Protein AF-A0A920PI98-F1 (afdb_monomer_lite)

Structure (mmCIF, N/CA/C/O backbone):
data_AF-A0A920PI98-F1
#
_entry.id   AF-A0A920PI98-F1
#
loop_
_atom_site.group_PDB
_atom_site.id
_atom_site.type_symbol
_atom_site.label_atom_id
_atom_site.label_alt_id
_atom_site.label_comp_id
_atom_site.label_asym_id
_atom_site.label_entity_id
_atom_site.label_seq_id
_atom_site.pdbx_PDB_ins_code
_atom_site.Cartn_x
_atom_site.Cartn_y
_atom_site.Cartn_z
_atom_site.occupancy
_atom_site.B_iso_or_equiv
_atom_site.auth_seq_id
_atom_site.auth_comp_id
_atom_site.auth_asym_id
_atom_site.auth_atom_id
_atom_site.pdbx_PDB_model_num
ATOM 1 N N . MET A 1 1 ? -25.473 2.597 9.092 1.00 58.09 1 MET A N 1
ATOM 2 C CA . MET A 1 1 ? -24.372 1.984 8.313 1.00 58.09 1 MET A CA 1
ATOM 3 C C . MET A 1 1 ? -23.467 1.254 9.297 1.00 58.09 1 MET A C 1
ATOM 5 O O . MET A 1 1 ? -23.152 1.840 10.323 1.00 58.09 1 MET A O 1
ATOM 9 N N . ASN A 1 2 ? -23.127 -0.017 9.073 1.00 85.75 2 ASN A N 1
ATOM 10 C CA . ASN A 1 2 ? -22.286 -0.774 10.009 1.00 85.75 2 ASN A CA 1
ATOM 11 C C . ASN A 1 2 ? -20.826 -0.288 9.900 1.00 85.75 2 ASN A C 1
ATOM 13 O O . ASN A 1 2 ? -20.220 -0.431 8.836 1.00 85.75 2 ASN A O 1
ATOM 17 N N . TYR A 1 3 ? -20.274 0.291 10.975 1.00 86.44 3 TYR A N 1
ATOM 18 C CA . TYR A 1 3 ? -18.896 0.806 11.016 1.00 86.44 3 TYR A CA 1
ATOM 19 C C . TYR A 1 3 ? -17.866 -0.255 10.609 1.00 86.44 3 TYR A C 1
ATOM 21 O O . TYR A 1 3 ? -16.898 0.067 9.926 1.00 86.44 3 TYR A O 1
ATOM 29 N N . ILE A 1 4 ? -18.105 -1.525 10.954 1.00 89.44 4 ILE A N 1
ATOM 30 C CA . ILE A 1 4 ? -17.226 -2.651 10.607 1.00 89.44 4 ILE A CA 1
ATOM 31 C C . ILE A 1 4 ? -17.221 -2.888 9.095 1.00 89.44 4 ILE A C 1
ATOM 33 O O . ILE A 1 4 ? -16.163 -3.059 8.492 1.00 89.44 4 ILE A O 1
ATOM 37 N N . SER A 1 5 ? -18.395 -2.874 8.461 1.00 90.75 5 SER A N 1
ATOM 38 C CA . SER A 1 5 ? -18.512 -3.035 7.008 1.00 90.75 5 SER A CA 1
ATOM 39 C C . SER A 1 5 ? -17.830 -1.888 6.265 1.00 90.75 5 SER A C 1
ATOM 41 O O . SER A 1 5 ? -17.150 -2.127 5.272 1.00 90.75 5 SER A O 1
ATOM 43 N N . TYR A 1 6 ? -17.965 -0.657 6.767 1.00 91.75 6 TYR A N 1
ATOM 44 C CA . TYR A 1 6 ? -17.286 0.507 6.198 1.00 91.75 6 TYR A CA 1
ATOM 45 C C . TYR A 1 6 ? -15.763 0.420 6.358 1.00 91.75 6 TYR A C 1
ATOM 47 O O . TYR A 1 6 ? -15.028 0.640 5.400 1.00 91.75 6 TYR A O 1
ATOM 55 N N . PHE A 1 7 ? -15.282 0.016 7.534 1.00 93.56 7 PHE A N 1
ATOM 56 C CA . PHE A 1 7 ? -13.858 -0.197 7.777 1.00 93.56 7 PHE A CA 1
ATOM 57 C C . PHE A 1 7 ? -13.266 -1.259 6.837 1.00 93.56 7 PHE A C 1
ATOM 59 O O . PHE A 1 7 ? -12.240 -1.031 6.204 1.00 93.56 7 PHE A O 1
ATOM 66 N N . ARG A 1 8 ? -13.962 -2.388 6.662 1.00 94.25 8 ARG A N 1
ATOM 67 C CA . ARG A 1 8 ? -13.563 -3.448 5.723 1.00 94.25 8 ARG A CA 1
ATOM 68 C C . ARG A 1 8 ? -13.582 -2.993 4.266 1.00 94.25 8 ARG A C 1
ATOM 70 O O . ARG A 1 8 ? -12.702 -3.374 3.501 1.00 94.25 8 ARG A O 1
ATOM 77 N N . PHE A 1 9 ? -14.540 -2.152 3.884 1.00 94.75 9 PHE A N 1
ATOM 78 C CA . PHE A 1 9 ? -14.556 -1.538 2.557 1.00 94.75 9 PHE A CA 1
ATOM 79 C C . PHE A 1 9 ? -13.311 -0.673 2.318 1.00 94.75 9 PHE A C 1
ATOM 81 O O . PHE A 1 9 ? -12.687 -0.786 1.266 1.00 94.75 9 PHE A O 1
ATOM 88 N N . LEU A 1 10 ? -12.895 0.117 3.312 1.00 94.56 10 LEU A N 1
ATOM 89 C CA . LEU A 1 10 ? -11.676 0.932 3.243 1.00 94.56 10 LEU A CA 1
ATOM 90 C C . LEU A 1 10 ? -10.371 0.114 3.247 1.00 94.56 10 LEU A C 1
ATOM 92 O O . LEU A 1 10 ? -9.305 0.685 3.046 1.00 94.56 10 LEU A O 1
ATOM 96 N N . ILE A 1 11 ? -10.441 -1.202 3.459 1.00 93.81 11 ILE A N 1
ATOM 97 C CA . ILE A 1 11 ? -9.321 -2.127 3.251 1.00 93.81 11 ILE A CA 1
ATOM 98 C C . ILE A 1 11 ? -9.356 -2.677 1.823 1.00 93.81 11 ILE A C 1
ATOM 100 O O . ILE A 1 11 ? -8.379 -2.582 1.088 1.00 93.81 11 ILE A O 1
ATOM 104 N N . VAL A 1 12 ? -10.496 -3.235 1.411 1.00 94.69 12 VAL A N 1
ATOM 105 C CA . VAL A 1 12 ? -10.605 -3.965 0.139 1.00 94.69 12 VAL A CA 1
ATOM 106 C C . VAL A 1 12 ? -10.559 -3.030 -1.070 1.00 94.69 12 VAL A C 1
ATOM 108 O O . VAL A 1 12 ? -9.881 -3.332 -2.050 1.00 94.69 12 VAL A O 1
ATOM 111 N N . ALA A 1 13 ? -11.259 -1.895 -1.023 1.00 94.19 13 ALA A N 1
ATOM 112 C CA . ALA A 1 13 ? -11.361 -1.004 -2.176 1.00 94.19 13 ALA A CA 1
ATOM 113 C C . ALA A 1 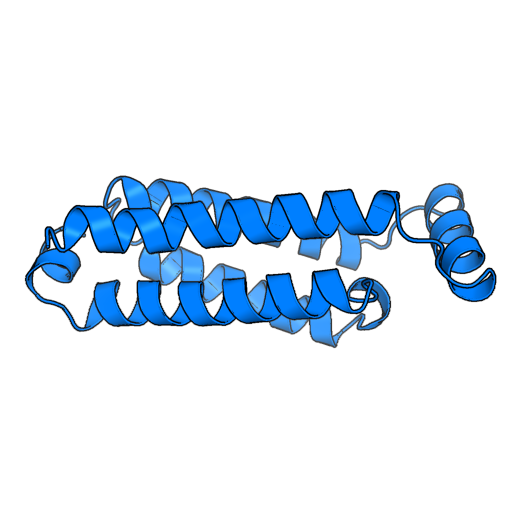13 ? -10.004 -0.404 -2.604 1.00 94.19 13 ALA A C 1
ATOM 115 O O . ALA A 1 13 ? -9.710 -0.463 -3.798 1.00 94.19 13 ALA A O 1
ATOM 116 N N . PRO A 1 14 ? -9.136 0.085 -1.694 1.00 92.88 14 PRO A N 1
ATOM 117 C CA . PRO A 1 14 ? -7.798 0.550 -2.069 1.00 92.88 14 PRO A CA 1
ATOM 118 C C . PRO A 1 14 ? -6.929 -0.535 -2.708 1.00 92.88 14 PRO A C 1
ATOM 120 O O . PRO A 1 14 ? -6.260 -0.262 -3.699 1.00 92.88 14 PRO A O 1
ATOM 123 N N . ILE A 1 15 ? -6.977 -1.771 -2.196 1.00 92.38 15 ILE A N 1
ATOM 124 C CA . ILE A 1 15 ? -6.229 -2.902 -2.769 1.00 92.38 15 ILE A CA 1
ATOM 125 C C . ILE A 1 15 ? -6.673 -3.150 -4.213 1.00 92.38 15 ILE A C 1
ATOM 127 O O . ILE A 1 15 ? -5.842 -3.229 -5.116 1.00 92.38 15 ILE A O 1
ATOM 131 N N . LEU A 1 16 ? -7.987 -3.220 -4.447 1.00 93.44 16 LEU A N 1
ATOM 132 C CA . LEU A 1 16 ? -8.533 -3.405 -5.791 1.00 93.44 16 LEU A CA 1
ATOM 133 C C . LEU A 1 16 ? -8.158 -2.249 -6.722 1.00 93.44 16 LEU A C 1
ATOM 135 O O . LEU A 1 16 ? -7.803 -2.496 -7.870 1.00 93.44 16 LEU A O 1
ATOM 139 N N . MET A 1 17 ? -8.190 -1.004 -6.238 1.00 93.12 17 MET A N 1
ATOM 140 C CA . MET A 1 17 ? -7.773 0.157 -7.028 1.00 93.12 17 MET A CA 1
ATOM 141 C C . MET A 1 17 ? -6.304 0.074 -7.444 1.00 93.12 17 MET A C 1
ATOM 143 O O . MET A 1 17 ? -6.005 0.334 -8.605 1.00 93.12 17 MET A O 1
ATOM 147 N N . VAL A 1 18 ? -5.399 -0.326 -6.544 1.00 91.12 18 VAL A N 1
ATOM 148 C CA . VAL A 1 18 ? -3.978 -0.490 -6.890 1.00 91.12 18 VAL A CA 1
ATOM 149 C C . VAL A 1 18 ? -3.787 -1.613 -7.911 1.00 91.12 18 VAL A C 1
ATOM 151 O O . VAL A 1 18 ? -3.064 -1.426 -8.884 1.00 91.12 18 VAL A O 1
ATOM 154 N N . ILE A 1 19 ? -4.472 -2.751 -7.754 1.00 90.50 19 ILE A N 1
ATOM 155 C CA . ILE A 1 19 ? -4.401 -3.857 -8.725 1.00 90.50 1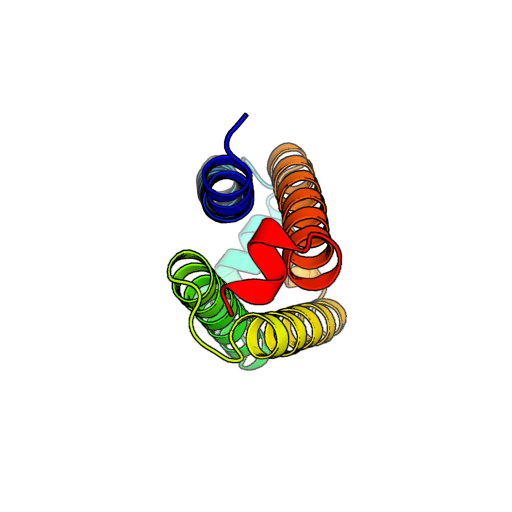9 ILE A CA 1
ATOM 156 C C . ILE A 1 19 ? -4.892 -3.404 -10.105 1.00 90.50 19 ILE A C 1
ATOM 158 O O . ILE A 1 19 ? -4.231 -3.659 -11.108 1.00 90.50 19 ILE A O 1
ATOM 162 N N . VAL A 1 20 ? -6.034 -2.714 -10.165 1.00 92.50 20 VAL A N 1
ATOM 163 C CA . VAL A 1 20 ? -6.582 -2.208 -11.430 1.00 92.50 20 VAL A CA 1
ATOM 164 C C . VAL A 1 20 ? -5.648 -1.176 -12.059 1.00 92.50 20 VAL A C 1
ATOM 166 O O . VAL A 1 20 ? -5.423 -1.248 -13.261 1.00 92.50 20 VAL A O 1
ATOM 169 N N . ALA A 1 21 ? -5.058 -0.271 -11.274 1.00 91.06 21 ALA A N 1
ATOM 170 C CA . ALA A 1 21 ? -4.072 0.692 -11.766 1.00 91.06 21 ALA A CA 1
ATOM 171 C C . ALA A 1 21 ? -2.873 -0.013 -12.428 1.00 91.06 21 ALA A C 1
ATOM 173 O O . ALA A 1 21 ? -2.514 0.295 -13.560 1.00 91.06 21 ALA A O 1
ATOM 174 N N . VAL A 1 22 ? -2.324 -1.041 -11.776 1.00 87.69 22 VAL A N 1
ATOM 175 C CA . VAL A 1 22 ? -1.220 -1.836 -12.338 1.00 87.69 22 VAL A CA 1
ATOM 176 C C . VAL A 1 22 ? -1.633 -2.538 -13.638 1.00 87.69 22 VAL A C 1
ATOM 178 O O . VAL A 1 22 ? -0.882 -2.529 -14.608 1.00 87.69 22 VAL A O 1
ATOM 181 N N . ILE A 1 23 ? -2.838 -3.117 -13.697 1.00 88.81 23 ILE A N 1
ATOM 182 C CA . ILE A 1 23 ? -3.357 -3.753 -14.921 1.00 88.81 23 ILE A CA 1
ATOM 183 C C . ILE A 1 23 ? -3.497 -2.733 -16.058 1.00 88.81 23 ILE A C 1
ATOM 185 O O . ILE A 1 23 ? -3.161 -3.036 -17.202 1.00 88.81 23 ILE A O 1
ATOM 189 N N . LEU A 1 24 ? -3.987 -1.530 -15.756 1.00 89.00 24 LEU A N 1
ATOM 190 C CA . LEU A 1 24 ? -4.144 -0.462 -16.741 1.00 89.00 24 LEU A CA 1
ATOM 191 C C . LEU A 1 24 ? -2.797 0.029 -17.270 1.00 89.00 24 LEU A C 1
ATOM 193 O O . LEU A 1 24 ? -2.691 0.301 -18.464 1.00 89.00 24 LEU A O 1
ATOM 197 N N . ASP A 1 25 ? -1.768 0.079 -16.425 1.00 86.69 25 ASP A N 1
ATOM 198 C CA . ASP A 1 25 ? -0.419 0.454 -16.852 1.00 86.69 25 ASP A CA 1
ATOM 199 C C . ASP A 1 25 ? 0.171 -0.552 -17.851 1.00 86.69 25 ASP A C 1
ATOM 201 O O . ASP A 1 25 ? 0.810 -0.134 -18.812 1.00 86.69 25 ASP A O 1
ATOM 205 N N . PHE A 1 26 ? -0.118 -1.854 -17.729 1.00 83.50 26 PHE A N 1
ATOM 206 C CA . PHE A 1 26 ? 0.298 -2.838 -18.743 1.00 83.50 26 PHE A CA 1
ATOM 207 C C . PHE A 1 26 ? -0.347 -2.622 -20.119 1.00 83.50 26 PHE A C 1
ATOM 209 O O . PHE A 1 26 ? 0.216 -3.032 -21.132 1.00 83.50 26 PHE A O 1
ATOM 216 N N . ALA A 1 27 ? -1.528 -2.003 -20.166 1.00 85.31 27 ALA A N 1
ATOM 217 C CA . ALA A 1 27 ? -2.230 -1.687 -21.407 1.00 85.31 27 ALA A CA 1
ATOM 218 C C . ALA A 1 27 ? -1.939 -0.264 -21.915 1.00 85.31 27 ALA A C 1
ATOM 220 O O . ALA A 1 27 ? -2.392 0.104 -23.003 1.00 85.31 27 ALA A O 1
ATOM 221 N N . TYR A 1 28 ? -1.219 0.552 -21.141 1.00 86.31 28 TYR A N 1
ATOM 222 C CA . TYR A 1 28 ? -0.983 1.950 -21.465 1.00 86.31 28 TYR A CA 1
ATOM 223 C C . TYR A 1 28 ? 0.203 2.104 -22.433 1.00 86.31 28 TYR A C 1
ATOM 225 O O . TYR A 1 28 ? 1.294 1.595 -22.162 1.00 86.31 28 TYR A O 1
ATOM 233 N N . PRO A 1 29 ? 0.043 2.834 -23.554 1.00 87.31 29 PRO A N 1
ATOM 234 C CA . PRO A 1 29 ? 1.131 3.076 -24.493 1.00 87.31 29 PRO A CA 1
ATOM 235 C C . PRO A 1 29 ? 2.071 4.154 -23.938 1.00 87.31 29 PRO A C 1
ATOM 237 O O . PRO A 1 29 ? 1.971 5.334 -24.280 1.00 87.31 29 PRO A O 1
ATOM 240 N N . PHE A 1 30 ? 2.986 3.752 -23.056 1.00 86.00 30 PHE A N 1
ATOM 241 C CA . PHE A 1 30 ? 4.035 4.643 -22.572 1.00 86.00 30 PHE A CA 1
ATOM 242 C C . PHE A 1 30 ? 4.949 5.110 -23.721 1.00 86.00 30 PHE A C 1
ATOM 244 O O . PHE A 1 30 ? 5.123 4.388 -24.708 1.00 86.00 30 PHE A O 1
ATOM 251 N N . PRO A 1 31 ? 5.567 6.302 -23.601 1.00 87.31 31 PRO A N 1
ATOM 252 C CA . PRO A 1 31 ? 6.584 6.757 -24.546 1.00 87.31 31 PRO A CA 1
ATOM 253 C C . PRO A 1 31 ? 7.727 5.744 -24.692 1.00 87.31 31 PRO A C 1
ATOM 255 O O . PRO A 1 31 ? 8.092 5.070 -23.726 1.00 87.31 31 PRO A O 1
ATOM 258 N N . GLU A 1 32 ? 8.351 5.687 -25.871 1.00 84.44 32 GLU A N 1
ATOM 259 C CA . GLU A 1 32 ? 9.460 4.757 -26.145 1.00 84.44 32 GLU A CA 1
ATOM 260 C C . GLU A 1 32 ? 10.621 4.892 -25.154 1.00 84.44 32 GLU A C 1
ATOM 262 O O . GLU A 1 32 ? 11.239 3.892 -24.807 1.00 84.44 32 GLU A O 1
ATOM 267 N N . SER A 1 33 ? 10.886 6.096 -24.640 1.00 83.31 33 SER A N 1
ATOM 268 C CA . SER A 1 33 ? 11.910 6.321 -23.613 1.00 83.31 33 SER A CA 1
ATOM 269 C C . SER A 1 33 ? 11.630 5.559 -22.312 1.00 83.31 33 SER A C 1
ATOM 271 O O . SER A 1 33 ? 12.549 5.012 -21.708 1.00 83.31 33 SER A O 1
ATOM 273 N N . VAL A 1 34 ? 10.363 5.485 -21.897 1.00 82.25 34 VAL A N 1
ATOM 274 C CA . VAL A 1 34 ? 9.927 4.777 -20.686 1.00 82.25 34 VAL A CA 1
ATOM 275 C C . VAL A 1 34 ? 9.917 3.268 -20.928 1.00 82.25 34 VAL A C 1
ATOM 277 O O . VAL A 1 34 ? 10.431 2.508 -20.111 1.00 82.25 34 VAL A O 1
ATOM 280 N N . ASN A 1 35 ? 9.411 2.829 -22.083 1.00 82.44 35 ASN A N 1
ATOM 281 C CA . ASN A 1 35 ? 9.446 1.414 -22.461 1.00 82.44 35 ASN A CA 1
ATOM 282 C C . ASN A 1 35 ? 10.882 0.894 -22.609 1.00 82.44 35 ASN A C 1
ATOM 284 O O . ASN A 1 35 ? 11.172 -0.218 -22.179 1.00 82.44 35 ASN A O 1
ATOM 288 N N . GLY A 1 36 ? 11.788 1.700 -23.167 1.00 82.31 36 GLY A N 1
ATOM 289 C CA . GLY A 1 36 ? 13.212 1.387 -23.261 1.00 82.31 36 GLY A CA 1
ATOM 290 C C . GLY A 1 36 ? 13.867 1.255 -21.887 1.00 82.31 36 GLY A C 1
ATOM 291 O O . GLY A 1 36 ? 14.602 0.299 -21.661 1.00 82.31 36 GLY A O 1
ATOM 292 N N . TYR A 1 37 ? 13.539 2.147 -20.946 1.00 82.19 37 TYR A N 1
ATOM 293 C CA . TYR A 1 37 ? 14.015 2.071 -19.561 1.00 82.19 37 TYR A CA 1
ATOM 294 C C . TYR A 1 37 ? 13.547 0.790 -18.850 1.00 82.19 37 TYR A C 1
ATOM 2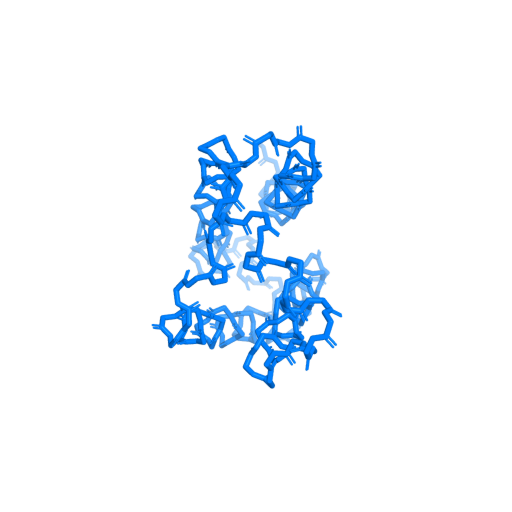96 O O . TYR A 1 37 ? 14.368 0.060 -18.295 1.00 82.19 37 TYR A O 1
ATOM 304 N N . TYR A 1 38 ? 12.253 0.457 -18.916 1.00 77.56 38 TYR A N 1
ATOM 305 C CA . TYR A 1 38 ? 11.740 -0.788 -18.329 1.00 77.56 38 TYR A CA 1
ATOM 306 C C . TYR A 1 38 ? 12.260 -2.041 -19.042 1.00 77.56 38 TYR A C 1
ATOM 308 O O . TYR A 1 38 ? 12.551 -3.042 -18.388 1.00 77.56 38 TYR A O 1
ATOM 316 N N . GLY A 1 39 ? 12.414 -1.986 -20.366 1.00 78.94 39 GLY A N 1
ATOM 317 C CA . GLY A 1 39 ? 13.021 -3.057 -21.153 1.00 78.94 39 GLY A CA 1
ATOM 318 C C . GLY A 1 39 ? 14.472 -3.307 -20.749 1.00 78.94 39 GLY A C 1
ATOM 319 O O . GLY A 1 39 ? 14.875 -4.455 -20.592 1.00 78.94 39 GLY A O 1
ATOM 320 N N . GLN A 1 40 ? 15.235 -2.244 -20.498 1.00 80.12 40 GLN A N 1
ATOM 321 C CA . GLN A 1 40 ? 16.604 -2.347 -20.010 1.00 80.12 40 GLN A CA 1
ATOM 322 C C . GLN A 1 40 ? 16.661 -2.899 -18.578 1.00 80.12 40 GLN A C 1
ATOM 324 O O . GLN A 1 40 ? 17.431 -3.817 -18.317 1.00 80.12 40 GLN A O 1
ATOM 329 N N . LEU A 1 41 ? 15.790 -2.438 -17.674 1.00 77.06 41 LEU A N 1
ATOM 330 C CA . LEU A 1 41 ? 15.657 -3.000 -16.321 1.00 77.06 41 LEU A CA 1
ATOM 331 C C . LEU A 1 41 ? 15.324 -4.499 -16.326 1.00 77.06 41 LEU A C 1
ATOM 333 O O . LEU A 1 41 ? 15.796 -5.238 -15.464 1.00 77.06 41 LEU A O 1
ATOM 337 N N . ALA A 1 42 ? 14.524 -4.962 -17.289 1.00 75.88 42 ALA A N 1
ATOM 338 C CA . ALA A 1 42 ? 14.193 -6.377 -17.424 1.00 75.88 42 ALA A CA 1
ATOM 339 C C . ALA A 1 42 ? 15.392 -7.234 -17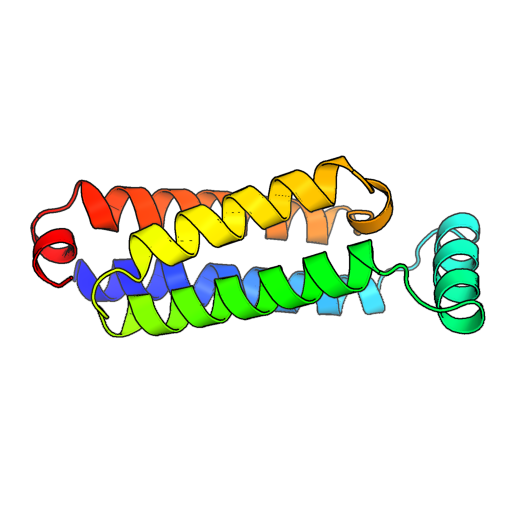.873 1.00 75.88 42 ALA A C 1
ATOM 341 O O . ALA A 1 42 ? 15.447 -8.416 -17.535 1.00 75.88 42 ALA A O 1
ATOM 342 N N . VAL A 1 43 ? 16.344 -6.652 -18.612 1.00 81.06 43 VAL A N 1
ATOM 343 C CA . VAL A 1 43 ? 17.562 -7.329 -19.092 1.00 81.06 43 VAL A CA 1
ATOM 344 C C . VAL A 1 43 ? 18.686 -7.267 -18.057 1.00 81.06 43 VAL A C 1
ATOM 346 O O . VAL A 1 43 ? 19.291 -8.292 -17.751 1.00 81.06 43 VAL A O 1
ATOM 349 N N . ASP A 1 44 ? 18.937 -6.084 -17.496 1.00 80.19 44 ASP A N 1
ATOM 350 C CA . ASP A 1 44 ? 20.027 -5.827 -16.544 1.00 80.19 44 ASP A CA 1
ATOM 351 C C . ASP A 1 44 ? 19.677 -6.294 -15.116 1.00 80.19 44 ASP A C 1
ATOM 353 O O . ASP A 1 44 ? 20.554 -6.475 -14.268 1.00 80.19 44 ASP A O 1
ATOM 357 N N . GLY A 1 45 ? 18.389 -6.544 -14.863 1.00 72.94 45 GLY A N 1
ATOM 358 C CA . GLY A 1 45 ? 17.842 -6.934 -13.573 1.00 72.94 45 GLY A CA 1
ATOM 359 C C . GLY A 1 45 ? 17.384 -5.731 -12.749 1.00 72.94 45 GLY A C 1
ATOM 360 O O . GLY A 1 45 ? 18.003 -4.666 -12.728 1.00 72.94 45 GLY A O 1
ATOM 361 N N . PHE A 1 46 ? 16.279 -5.909 -12.022 1.00 76.62 46 PHE A N 1
ATOM 362 C CA . PHE A 1 46 ? 15.765 -4.867 -11.140 1.00 76.62 46 PHE A CA 1
ATOM 363 C C . PHE A 1 46 ? 16.710 -4.596 -9.965 1.00 76.62 46 PHE A C 1
ATOM 365 O O . PHE A 1 46 ? 17.293 -5.515 -9.382 1.00 76.62 46 PHE A O 1
ATOM 372 N N . SER A 1 47 ? 16.806 -3.324 -9.571 1.00 80.25 47 SER A N 1
ATOM 373 C CA . SER A 1 47 ? 17.646 -2.903 -8.451 1.00 80.25 47 SER A CA 1
ATOM 374 C C . SER A 1 47 ? 17.218 -3.568 -7.134 1.00 80.25 47 SER A C 1
ATOM 376 O O . SER A 1 47 ? 16.048 -3.889 -6.910 1.00 80.25 47 SER A O 1
ATOM 378 N N . GLY A 1 48 ? 18.163 -3.740 -6.204 1.00 84.19 48 GLY A N 1
ATOM 379 C CA . GLY A 1 48 ? 17.845 -4.239 -4.859 1.00 84.19 48 GLY A CA 1
ATOM 380 C C . GLY A 1 48 ? 16.803 -3.373 -4.137 1.00 84.19 48 GLY A C 1
ATOM 381 O O . GLY A 1 48 ? 15.971 -3.898 -3.400 1.00 84.19 48 GLY A O 1
ATOM 382 N N . LEU A 1 49 ? 16.798 -2.063 -4.411 1.00 84.06 49 LEU A N 1
ATOM 383 C CA . LEU A 1 49 ? 15.811 -1.120 -3.882 1.00 84.06 49 LEU A CA 1
ATOM 384 C C . LEU A 1 49 ? 14.410 -1.369 -4.450 1.00 84.06 49 LEU A C 1
ATOM 386 O O . LEU A 1 49 ? 13.453 -1.366 -3.679 1.00 84.06 49 LEU A O 1
ATOM 390 N N . TYR A 1 50 ? 14.287 -1.657 -5.751 1.00 82.31 50 TYR A N 1
ATOM 391 C CA . TYR A 1 50 ? 13.008 -2.031 -6.362 1.00 82.31 50 TYR A CA 1
ATOM 392 C C . TYR A 1 50 ? 12.416 -3.277 -5.702 1.00 82.31 50 TYR A C 1
ATOM 394 O O . TYR A 1 50 ? 11.264 -3.276 -5.269 1.00 82.31 50 TYR A O 1
ATOM 402 N N . ASN A 1 51 ? 13.228 -4.326 -5.556 1.00 86.44 51 ASN A N 1
ATOM 403 C CA . ASN A 1 51 ? 12.785 -5.575 -4.940 1.00 86.44 51 ASN A CA 1
ATOM 404 C C . ASN A 1 51 ? 12.389 -5.376 -3.469 1.00 86.44 51 ASN A C 1
ATOM 406 O O . ASN A 1 51 ? 11.388 -5.932 -3.017 1.00 86.44 51 ASN A O 1
ATOM 410 N N . ALA A 1 52 ? 13.136 -4.551 -2.728 1.00 89.00 52 ALA A N 1
ATOM 411 C CA . ALA A 1 52 ? 12.791 -4.193 -1.356 1.00 89.00 52 ALA A CA 1
ATOM 412 C C . ALA A 1 52 ? 11.456 -3.437 -1.287 1.00 89.00 52 ALA A C 1
ATOM 414 O O . ALA A 1 52 ? 10.599 -3.777 -0.472 1.00 89.00 52 ALA A O 1
ATOM 415 N N . GLN A 1 53 ? 11.248 -2.454 -2.166 1.00 87.94 53 GLN A N 1
ATOM 416 C CA . GLN A 1 53 ? 10.004 -1.691 -2.224 1.00 87.94 53 GLN A CA 1
ATOM 417 C C . GLN A 1 53 ? 8.804 -2.588 -2.559 1.00 87.94 53 GLN A C 1
ATOM 419 O O . GLN A 1 53 ? 7.766 -2.480 -1.905 1.00 87.94 53 GLN A O 1
ATOM 424 N N . LEU A 1 54 ? 8.954 -3.515 -3.513 1.00 86.88 54 LEU A N 1
ATOM 425 C CA . LEU A 1 54 ? 7.924 -4.498 -3.856 1.00 86.88 54 LEU A CA 1
ATOM 426 C C . LEU A 1 54 ? 7.603 -5.415 -2.669 1.00 86.88 54 LEU A C 1
ATOM 428 O O . LEU A 1 54 ? 6.433 -5.613 -2.340 1.00 86.88 54 LEU A O 1
ATOM 432 N N . LEU A 1 55 ? 8.627 -5.938 -1.990 1.00 92.25 55 LEU A N 1
ATOM 433 C CA . LEU A 1 55 ? 8.448 -6.765 -0.797 1.00 92.25 55 LEU A CA 1
ATOM 434 C C . LEU A 1 55 ? 7.664 -6.010 0.283 1.00 92.25 55 LEU A C 1
ATOM 436 O O . LEU A 1 55 ? 6.722 -6.550 0.860 1.00 92.25 55 LEU A O 1
ATOM 440 N N . ILE A 1 56 ? 8.016 -4.749 0.535 1.00 93.31 56 ILE A N 1
ATOM 441 C CA . ILE A 1 56 ? 7.335 -3.919 1.530 1.00 93.31 56 ILE A CA 1
ATOM 442 C C . ILE A 1 56 ? 5.890 -3.629 1.123 1.00 93.31 56 ILE A C 1
ATOM 444 O O . ILE A 1 56 ? 5.014 -3.669 1.984 1.00 93.31 56 ILE A O 1
ATOM 448 N N . ALA A 1 57 ? 5.610 -3.412 -0.165 1.00 89.62 57 ALA A N 1
ATOM 449 C CA . ALA A 1 57 ? 4.240 -3.268 -0.657 1.00 89.62 57 ALA A CA 1
ATOM 450 C C . ALA A 1 57 ? 3.400 -4.527 -0.374 1.00 89.62 57 ALA A C 1
ATOM 452 O O . ALA A 1 57 ? 2.292 -4.434 0.154 1.00 89.62 57 ALA A O 1
ATOM 453 N N . VAL A 1 58 ? 3.949 -5.716 -0.645 1.00 92.00 58 VAL A N 1
ATOM 454 C CA . VAL A 1 58 ? 3.282 -6.999 -0.356 1.00 92.00 58 VAL A CA 1
ATOM 455 C C . VAL A 1 58 ? 3.055 -7.191 1.146 1.00 92.00 58 VAL A C 1
ATOM 457 O O . VAL A 1 58 ? 1.979 -7.628 1.567 1.00 92.00 58 VAL A O 1
ATOM 460 N N . LEU A 1 59 ? 4.034 -6.828 1.977 1.00 95.00 59 LEU A N 1
ATOM 461 C CA . LEU A 1 59 ? 3.891 -6.871 3.432 1.00 95.00 59 LEU A CA 1
ATOM 462 C C . LEU A 1 59 ? 2.832 -5.877 3.926 1.00 95.00 59 LEU A C 1
ATOM 464 O O . LEU A 1 59 ? 2.061 -6.217 4.822 1.00 95.00 59 LEU A O 1
ATOM 468 N N . ALA A 1 60 ? 2.746 -4.680 3.340 1.00 93.12 60 ALA A N 1
ATOM 469 C CA . ALA A 1 60 ? 1.728 -3.692 3.688 1.00 93.12 60 ALA A CA 1
ATOM 470 C C . ALA A 1 60 ? 0.320 -4.213 3.362 1.00 93.12 60 ALA A C 1
ATOM 472 O O . ALA A 1 60 ? -0.564 -4.155 4.216 1.00 93.12 60 ALA A O 1
ATOM 473 N N . PHE A 1 61 ? 0.124 -4.834 2.194 1.00 91.81 61 PHE A N 1
ATOM 474 C CA . PHE A 1 61 ? -1.141 -5.504 1.873 1.00 91.81 61 PHE A CA 1
ATOM 475 C C . PHE A 1 61 ? -1.437 -6.687 2.799 1.00 91.81 61 PHE A C 1
ATOM 477 O O . PHE A 1 61 ? -2.582 -6.920 3.179 1.00 91.81 61 PHE A O 1
ATOM 484 N N . SER A 1 62 ? -0.411 -7.415 3.234 1.00 93.06 62 SER A N 1
ATOM 485 C CA . SER A 1 62 ? -0.578 -8.475 4.235 1.00 93.06 62 SER A CA 1
ATOM 486 C C . SER A 1 62 ? -1.058 -7.909 5.577 1.00 93.06 62 SER A C 1
ATOM 488 O O . SER A 1 62 ? -1.974 -8.459 6.189 1.00 93.06 62 SER A O 1
ATOM 490 N N . ALA A 1 63 ? -0.507 -6.772 6.010 1.00 94.19 63 ALA A N 1
ATOM 491 C CA . ALA A 1 63 ? -0.961 -6.067 7.207 1.00 94.19 63 ALA A CA 1
ATOM 492 C C . ALA A 1 63 ? -2.396 -5.523 7.058 1.00 94.19 63 ALA A C 1
ATOM 494 O O . ALA A 1 63 ? -3.151 -5.510 8.030 1.00 94.19 63 ALA A O 1
ATOM 495 N N . ASP A 1 64 ? -2.817 -5.155 5.845 1.00 92.69 64 ASP A N 1
ATOM 496 C CA . ASP A 1 64 ? -4.215 -4.834 5.537 1.00 92.69 64 ASP A CA 1
ATOM 497 C C . ASP A 1 64 ? -5.157 -6.023 5.764 1.00 92.69 64 ASP A C 1
ATOM 499 O O . ASP A 1 64 ? -6.200 -5.879 6.409 1.00 92.69 64 ASP A O 1
ATOM 503 N N . PHE A 1 65 ? -4.774 -7.222 5.318 1.00 93.75 65 PHE A N 1
ATOM 504 C CA . PHE A 1 65 ? -5.539 -8.436 5.609 1.00 93.75 65 PHE A CA 1
ATOM 505 C C . PHE A 1 65 ? -5.573 -8.749 7.108 1.00 93.75 65 PHE A C 1
ATOM 507 O O . PHE A 1 65 ? -6.621 -9.123 7.630 1.00 93.75 65 PHE A O 1
ATOM 514 N N . MET A 1 66 ? -4.472 -8.537 7.831 1.00 94.50 66 MET A N 1
ATOM 515 C CA . MET A 1 66 ? -4.462 -8.664 9.293 1.00 94.50 66 MET A CA 1
ATOM 516 C C . MET A 1 66 ? -5.431 -7.671 9.956 1.00 94.50 66 MET A C 1
ATOM 518 O O . MET A 1 66 ? -6.170 -8.052 10.867 1.00 94.50 66 MET A O 1
ATOM 522 N N . MET A 1 67 ? -5.497 -6.426 9.468 1.00 93.81 67 MET A N 1
ATOM 523 C CA . MET A 1 67 ? -6.457 -5.432 9.956 1.00 93.81 67 MET A CA 1
ATOM 524 C C . MET A 1 67 ? -7.911 -5.818 9.672 1.00 93.81 67 MET A C 1
ATOM 526 O O . MET A 1 67 ? -8.785 -5.541 10.491 1.00 93.81 67 MET A O 1
ATOM 530 N N . PHE A 1 68 ? -8.188 -6.502 8.560 1.00 93.38 68 PHE A N 1
ATOM 531 C CA . PHE A 1 68 ? -9.535 -6.981 8.224 1.00 93.38 68 PHE A CA 1
ATOM 532 C C . PHE A 1 68 ? -10.113 -7.940 9.283 1.00 93.38 68 PHE A C 1
ATOM 534 O O . PHE A 1 68 ? -11.333 -7.973 9.510 1.00 93.38 68 PHE A O 1
ATOM 541 N N . PHE A 1 69 ? -9.229 -8.699 9.937 1.00 93.38 69 PHE A N 1
ATOM 542 C CA . PHE A 1 69 ? -9.535 -9.626 11.028 1.00 93.38 69 PHE A CA 1
ATOM 543 C C . PHE A 1 69 ? -9.261 -9.051 12.422 1.00 93.38 69 PHE A C 1
ATOM 545 O O . PHE A 1 69 ? -9.370 -9.788 13.398 1.00 93.38 69 PHE A O 1
ATOM 552 N N . PHE A 1 70 ? -8.938 -7.759 12.527 1.00 92.06 70 PHE A N 1
ATOM 553 C CA . PHE A 1 70 ? -8.642 -7.085 13.794 1.00 92.06 70 PHE A CA 1
ATOM 554 C C . PHE A 1 70 ? -7.489 -7.724 14.582 1.00 92.06 70 PHE A C 1
ATOM 556 O O . PHE A 1 70 ? -7.509 -7.807 15.805 1.00 92.06 70 PHE A O 1
ATOM 563 N N . VAL A 1 71 ? -6.454 -8.194 13.881 1.00 93.44 71 VAL A N 1
ATOM 564 C CA . VAL A 1 71 ? -5.268 -8.757 14.537 1.00 93.44 71 VAL A CA 1
ATOM 565 C C . VAL A 1 71 ? -4.535 -7.658 15.307 1.00 93.44 71 VAL A C 1
ATOM 567 O O . VAL A 1 71 ? -4.273 -6.573 14.774 1.00 93.44 71 VAL A O 1
ATOM 570 N N . ARG A 1 72 ? -4.152 -7.961 16.548 1.00 90.44 72 ARG A N 1
ATOM 571 C CA . ARG A 1 72 ? -3.409 -7.047 17.418 1.00 90.44 72 ARG A CA 1
ATOM 572 C C . ARG A 1 72 ? -2.137 -6.532 16.735 1.00 90.44 72 ARG A C 1
ATOM 574 O O . ARG A 1 72 ? -1.424 -7.290 16.084 1.00 90.44 72 ARG A O 1
ATOM 581 N N . HIS A 1 73 ? -1.844 -5.245 16.911 1.00 91.06 73 HIS A N 1
ATOM 582 C CA . HIS A 1 73 ? -0.684 -4.537 16.341 1.00 91.06 73 HIS A CA 1
ATOM 583 C C . HIS A 1 73 ? -0.650 -4.378 14.808 1.00 91.06 73 HIS A C 1
ATOM 585 O O . HIS A 1 73 ? 0.288 -3.789 14.270 1.00 91.06 73 HIS A O 1
ATOM 591 N N . SER A 1 74 ? -1.662 -4.859 14.079 1.00 93.06 74 SER A N 1
ATOM 592 C CA . SER A 1 74 ? -1.690 -4.766 12.610 1.00 93.06 74 SER A CA 1
ATOM 593 C C . SER A 1 74 ? -1.704 -3.322 12.088 1.00 93.06 74 SER A C 1
ATOM 595 O O . SER A 1 74 ? -1.107 -3.046 11.049 1.00 93.06 74 SER A O 1
ATOM 597 N N . ARG A 1 75 ? -2.308 -2.384 12.833 1.00 92.50 75 ARG A N 1
ATOM 598 C CA . ARG A 1 75 ? -2.346 -0.946 12.502 1.00 92.50 75 ARG A CA 1
ATOM 599 C C . ARG A 1 75 ? -0.948 -0.333 12.519 1.00 92.50 75 ARG A C 1
ATOM 601 O O . ARG A 1 75 ? -0.544 0.331 11.570 1.00 92.50 75 ARG A O 1
ATOM 608 N N . GLU A 1 76 ? -0.210 -0.585 13.594 1.00 93.94 76 GLU A N 1
ATOM 609 C CA . GLU A 1 76 ? 1.139 -0.076 13.815 1.00 93.94 76 GLU A CA 1
ATOM 610 C C . GLU A 1 76 ? 2.110 -0.664 12.788 1.00 93.94 76 GLU A C 1
ATOM 612 O O . GLU A 1 76 ? 2.893 0.069 12.185 1.00 93.94 76 GLU A O 1
ATOM 617 N N . ILE A 1 77 ? 2.009 -1.974 12.531 1.00 93.88 77 ILE A N 1
ATOM 618 C CA . ILE A 1 77 ? 2.794 -2.658 11.497 1.00 93.88 77 ILE A CA 1
ATOM 619 C C . ILE A 1 77 ? 2.527 -2.031 10.127 1.00 93.88 77 ILE A C 1
ATOM 621 O O . ILE A 1 77 ? 3.471 -1.720 9.403 1.00 93.88 77 ILE A O 1
ATOM 625 N N . TRP A 1 78 ? 1.260 -1.790 9.782 1.00 94.94 78 TRP A N 1
ATOM 626 C CA . TRP A 1 78 ? 0.911 -1.172 8.506 1.00 94.94 78 TRP A CA 1
ATOM 627 C C . TRP A 1 78 ? 1.492 0.242 8.368 1.00 94.94 78 TRP A C 1
ATOM 629 O O . TRP A 1 78 ? 2.059 0.564 7.327 1.00 94.94 78 TRP A O 1
ATOM 639 N N . ILE A 1 79 ? 1.421 1.067 9.422 1.00 93.38 79 ILE A N 1
ATOM 640 C CA . ILE A 1 79 ? 2.003 2.422 9.430 1.00 93.38 79 ILE A CA 1
ATOM 641 C C . ILE A 1 79 ? 3.520 2.378 9.212 1.00 93.38 79 ILE A C 1
ATOM 643 O O . ILE A 1 79 ? 4.056 3.174 8.438 1.00 93.38 79 ILE A O 1
ATOM 647 N N . LEU A 1 80 ? 4.222 1.450 9.866 1.00 95.06 80 LEU A N 1
ATOM 648 C CA . LEU A 1 80 ? 5.665 1.289 9.678 1.00 95.06 80 LEU A CA 1
ATOM 649 C C . LEU A 1 80 ? 5.996 0.880 8.239 1.00 95.06 80 LEU A C 1
ATOM 651 O O . LEU A 1 80 ? 6.875 1.479 7.617 1.00 95.06 80 LEU A O 1
ATOM 655 N N . LEU A 1 81 ? 5.264 -0.093 7.694 1.00 94.31 81 LEU A N 1
ATOM 656 C CA . LEU A 1 81 ? 5.481 -0.596 6.338 1.00 94.31 81 LEU A CA 1
ATOM 657 C C . LEU A 1 81 ? 5.200 0.469 5.277 1.00 94.31 81 LEU A C 1
ATOM 659 O O . LEU A 1 81 ? 6.022 0.655 4.383 1.00 94.31 81 LEU A O 1
ATOM 663 N N . ILE A 1 82 ? 4.095 1.214 5.385 1.00 91.38 82 ILE A N 1
ATOM 664 C CA . ILE A 1 82 ? 3.779 2.260 4.405 1.00 91.38 82 ILE A CA 1
ATOM 665 C C . ILE A 1 82 ? 4.763 3.435 4.491 1.00 91.38 82 ILE A C 1
ATOM 667 O O . ILE A 1 82 ? 5.136 4.006 3.469 1.00 91.38 82 ILE A O 1
ATOM 671 N N . SER A 1 83 ? 5.245 3.770 5.693 1.00 91.75 83 SER A N 1
ATOM 672 C CA . SER A 1 83 ? 6.264 4.814 5.861 1.00 91.75 83 SER A CA 1
ATOM 673 C C . SER A 1 83 ? 7.571 4.400 5.189 1.00 91.75 83 SER A C 1
ATOM 675 O O . SER A 1 83 ? 8.163 5.180 4.446 1.00 91.75 83 SER A O 1
ATOM 677 N N . LEU A 1 84 ? 7.990 3.147 5.390 1.00 92.62 84 LEU A N 1
ATOM 678 C CA . LEU A 1 84 ? 9.173 2.595 4.738 1.00 92.62 84 LEU A CA 1
ATOM 679 C C . LEU A 1 84 ? 9.004 2.526 3.214 1.00 92.62 84 LEU A C 1
ATOM 681 O O . LEU A 1 84 ? 9.938 2.858 2.489 1.00 92.62 84 LEU A O 1
ATOM 685 N N . PHE A 1 85 ? 7.812 2.172 2.726 1.00 90.88 85 PHE A N 1
ATOM 686 C CA . PHE A 1 85 ? 7.492 2.185 1.298 1.00 90.88 85 PHE A CA 1
ATOM 687 C C . PHE A 1 85 ? 7.722 3.569 0.678 1.00 90.88 85 PHE A C 1
ATOM 689 O O . PHE A 1 85 ? 8.406 3.672 -0.338 1.00 90.88 85 PHE A O 1
ATOM 696 N N . TYR A 1 86 ? 7.209 4.637 1.300 1.00 88.25 86 TYR A N 1
ATOM 697 C CA . TYR A 1 86 ? 7.393 6.000 0.790 1.00 88.25 86 TYR A CA 1
ATOM 698 C C . TYR A 1 86 ? 8.839 6.499 0.896 1.00 88.25 86 TYR A C 1
ATOM 700 O O . TYR A 1 86 ? 9.283 7.250 0.029 1.00 88.25 86 TYR A O 1
ATOM 708 N N . ILE A 1 87 ? 9.592 6.066 1.913 1.00 90.50 87 ILE A N 1
ATOM 709 C CA . ILE A 1 87 ? 11.030 6.355 2.006 1.00 90.50 87 ILE A CA 1
ATOM 710 C C . ILE A 1 87 ? 11.781 5.692 0.848 1.00 90.50 87 ILE A C 1
ATOM 712 O O . ILE A 1 87 ? 12.601 6.338 0.211 1.00 90.50 87 ILE A O 1
ATOM 716 N N . LEU A 1 88 ? 11.491 4.431 0.527 1.00 87.88 88 LEU A N 1
ATOM 717 C CA . LEU A 1 88 ? 12.131 3.770 -0.613 1.00 87.88 88 LEU A CA 1
ATOM 718 C C . LEU A 1 88 ? 11.711 4.388 -1.950 1.00 87.88 88 LEU A C 1
ATOM 720 O O . LEU A 1 88 ? 12.559 4.593 -2.815 1.00 87.88 88 LEU A O 1
ATOM 724 N N . ALA A 1 89 ? 10.435 4.754 -2.094 1.00 84.31 89 ALA A N 1
ATOM 725 C CA . ALA A 1 89 ? 9.928 5.423 -3.289 1.00 84.31 89 ALA A CA 1
ATOM 726 C C . ALA A 1 89 ? 10.614 6.779 -3.538 1.00 84.31 89 ALA A C 1
ATOM 728 O O . ALA A 1 89 ? 10.847 7.145 -4.687 1.00 84.31 89 ALA A O 1
ATOM 729 N N . SER A 1 90 ? 10.965 7.521 -2.480 1.00 86.06 90 SER A N 1
ATOM 730 C CA . SER A 1 90 ? 11.659 8.807 -2.622 1.00 86.06 90 SER A CA 1
ATOM 731 C C . SER A 1 90 ? 13.126 8.659 -3.035 1.00 86.06 90 SER A C 1
ATOM 733 O O . SER A 1 90 ? 13.670 9.566 -3.663 1.00 86.06 90 SER A O 1
ATOM 735 N N . LEU A 1 91 ? 13.754 7.516 -2.736 1.00 86.12 91 LEU A N 1
ATOM 736 C CA . LEU A 1 91 ? 15.121 7.203 -3.161 1.00 86.12 91 LEU A CA 1
ATOM 737 C C . LEU A 1 91 ? 15.211 6.815 -4.641 1.00 86.12 91 LEU A C 1
ATOM 739 O O . LEU A 1 91 ? 16.276 6.963 -5.235 1.00 86.12 91 LEU A O 1
ATOM 743 N N . MET A 1 92 ? 14.122 6.323 -5.239 1.00 81.75 92 MET A N 1
ATOM 744 C CA . MET A 1 92 ? 14.086 5.926 -6.648 1.00 81.75 92 MET A CA 1
ATOM 745 C C . MET A 1 92 ? 12.747 6.334 -7.297 1.00 81.75 92 MET A C 1
ATOM 747 O O . MET A 1 92 ? 11.871 5.493 -7.513 1.00 81.75 92 MET A O 1
ATOM 751 N N . PRO A 1 93 ? 12.570 7.631 -7.626 1.00 74.56 93 PRO A N 1
ATOM 752 C CA . PRO A 1 93 ? 11.292 8.179 -8.099 1.00 74.56 93 PRO A CA 1
ATOM 753 C C . PRO A 1 93 ? 10.801 7.555 -9.411 1.00 74.56 93 PRO A C 1
ATOM 755 O O . PRO A 1 93 ? 9.600 7.470 -9.660 1.00 74.56 93 PRO A O 1
ATOM 758 N N . GLU A 1 94 ? 11.732 7.080 -10.237 1.00 72.25 94 GLU A N 1
ATOM 759 C CA . GLU A 1 94 ? 11.483 6.397 -11.514 1.00 72.25 94 GLU A CA 1
ATOM 760 C C . GLU A 1 94 ? 10.588 5.154 -11.361 1.00 72.25 94 GLU A C 1
ATOM 762 O O . GLU A 1 94 ? 9.874 4.782 -12.288 1.00 72.25 94 GLU A O 1
ATOM 767 N N . LEU A 1 95 ? 10.552 4.547 -10.169 1.00 65.56 95 LEU A N 1
ATOM 768 C CA . LEU A 1 95 ? 9.681 3.408 -9.861 1.00 65.56 95 LEU A CA 1
ATOM 769 C C . LEU A 1 95 ? 8.205 3.780 -9.700 1.00 65.56 95 LEU A C 1
ATOM 771 O O . LEU A 1 95 ? 7.359 2.896 -9.592 1.00 65.56 95 LEU A O 1
ATOM 775 N N . THR A 1 96 ? 7.894 5.075 -9.671 1.00 72.12 96 THR A N 1
ATOM 776 C CA . THR A 1 96 ? 6.528 5.597 -9.542 1.00 72.12 96 THR A CA 1
ATOM 777 C C . THR A 1 96 ? 5.975 6.151 -10.855 1.00 72.12 96 THR A C 1
ATOM 779 O O . THR A 1 96 ? 4.903 6.757 -10.865 1.00 72.12 96 THR A O 1
ATOM 782 N N . ILE A 1 97 ? 6.679 5.934 -11.975 1.00 80.44 97 ILE A N 1
ATOM 783 C CA . ILE A 1 97 ? 6.154 6.244 -13.306 1.00 80.44 97 ILE A CA 1
ATOM 784 C C . ILE A 1 97 ? 4.935 5.354 -13.558 1.00 80.44 97 ILE A C 1
ATOM 786 O O . ILE A 1 97 ? 5.015 4.130 -13.548 1.00 80.44 97 ILE A O 1
ATOM 790 N N . MET A 1 98 ? 3.796 6.001 -13.766 1.00 85.25 98 MET A N 1
ATOM 791 C CA . MET A 1 98 ? 2.492 5.379 -13.958 1.00 85.25 98 MET A CA 1
ATOM 792 C C . MET A 1 98 ? 1.716 6.186 -14.995 1.00 85.25 98 MET A C 1
ATOM 794 O O . MET A 1 98 ? 2.008 7.366 -15.228 1.00 85.25 98 MET A O 1
ATOM 798 N N . SER A 1 99 ? 0.711 5.578 -15.621 1.00 88.06 99 SER A N 1
ATOM 799 C CA . SER A 1 99 ? -0.185 6.329 -16.496 1.00 88.06 99 SER A CA 1
ATOM 800 C C . SER A 1 99 ? -0.98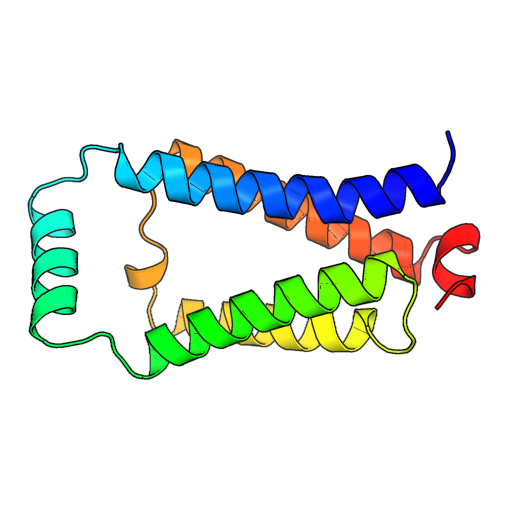1 7.371 -15.689 1.00 88.06 99 SER A C 1
ATOM 802 O O . SER A 1 99 ? -1.207 7.189 -14.486 1.00 88.06 99 SER A O 1
ATOM 804 N N . PRO A 1 100 ? -1.464 8.464 -16.313 1.00 89.00 100 PRO A N 1
ATOM 805 C CA . PRO A 1 100 ? -2.207 9.504 -15.597 1.00 89.00 100 PRO A CA 1
ATOM 806 C C . PRO A 1 100 ? -3.416 8.973 -14.813 1.00 89.00 100 PRO A C 1
ATOM 808 O O . PRO A 1 100 ? -3.687 9.431 -13.705 1.00 89.00 100 PRO A O 1
ATOM 811 N N . LEU A 1 101 ? -4.127 7.983 -15.363 1.00 90.06 101 LEU A N 1
ATOM 812 C CA . LEU A 1 101 ? -5.274 7.365 -14.699 1.00 90.06 101 LEU A CA 1
ATOM 813 C C . LEU A 1 101 ? -4.843 6.529 -13.486 1.00 90.06 101 LEU A C 1
ATOM 815 O O . LEU A 1 101 ? -5.442 6.654 -12.417 1.00 90.06 101 LEU A O 1
ATOM 819 N N . SER A 1 102 ? -3.785 5.731 -13.626 1.00 90.00 102 SER A N 1
ATOM 820 C CA . SER A 1 102 ? -3.228 4.923 -12.539 1.00 90.00 102 SER A CA 1
ATOM 821 C C . SER A 1 102 ? -2.748 5.782 -11.373 1.00 90.00 102 SER A C 1
ATOM 823 O O . SER A 1 102 ? -3.041 5.460 -10.222 1.00 90.00 102 SER A O 1
ATOM 825 N N . ILE A 1 103 ? -2.125 6.933 -11.654 1.00 89.50 103 ILE A N 1
ATOM 826 C CA . ILE A 1 103 ? -1.734 7.909 -10.624 1.00 89.50 103 ILE A CA 1
ATOM 827 C C . ILE A 1 103 ? -2.954 8.354 -9.814 1.00 89.50 103 ILE A C 1
ATOM 829 O O . ILE A 1 103 ? -2.925 8.311 -8.584 1.00 89.50 103 ILE A O 1
ATOM 833 N N . VAL A 1 104 ? -4.044 8.744 -10.482 1.00 91.69 104 VAL A N 1
ATOM 834 C CA . VAL A 1 104 ? -5.274 9.179 -9.800 1.00 91.69 104 VAL A CA 1
ATOM 835 C C . VAL A 1 104 ? -5.852 8.048 -8.948 1.00 91.69 104 VAL A C 1
ATOM 837 O O . VAL A 1 104 ? -6.222 8.270 -7.795 1.00 91.69 104 VAL A O 1
ATOM 840 N N . MET A 1 105 ? -5.892 6.820 -9.470 1.00 92.62 105 MET A N 1
ATOM 841 C CA . MET A 1 105 ? -6.397 5.664 -8.724 1.00 92.62 105 MET A CA 1
ATOM 842 C C . MET A 1 105 ? -5.564 5.367 -7.472 1.00 92.62 105 MET A C 1
ATOM 844 O O . MET A 1 105 ? -6.128 5.170 -6.396 1.00 92.62 105 MET A O 1
ATOM 848 N N . VAL A 1 106 ? -4.233 5.387 -7.580 1.00 90.31 106 VAL A N 1
ATOM 849 C CA . VAL A 1 106 ? -3.323 5.162 -6.446 1.00 90.31 106 VAL A CA 1
ATOM 850 C C . VAL A 1 106 ? -3.419 6.296 -5.420 1.00 90.31 106 VAL A C 1
ATOM 852 O O . VAL A 1 106 ? -3.376 6.040 -4.214 1.00 90.31 106 VAL A O 1
ATOM 855 N N . GLN A 1 107 ? -3.623 7.543 -5.854 1.00 89.81 107 GLN A N 1
ATOM 856 C CA . GLN A 1 107 ? -3.860 8.678 -4.953 1.00 89.81 107 GLN A CA 1
ATOM 857 C C . GLN A 1 107 ? -5.167 8.520 -4.167 1.00 89.81 107 GLN A C 1
ATOM 859 O O . GLN A 1 107 ? -5.175 8.687 -2.946 1.00 89.81 107 GLN A O 1
ATOM 864 N N . VAL A 1 108 ? -6.260 8.139 -4.834 1.00 93.25 108 VAL A N 1
ATOM 865 C CA . VAL A 1 108 ? -7.542 7.859 -4.166 1.00 93.25 108 VAL A CA 1
ATOM 866 C C . VAL A 1 108 ? -7.399 6.683 -3.196 1.00 93.25 108 VAL A C 1
ATOM 868 O O . VAL A 1 108 ? -7.833 6.784 -2.048 1.00 93.25 108 VAL A O 1
ATOM 871 N N . ALA A 1 109 ? -6.724 5.606 -3.605 1.00 92.38 109 ALA A N 1
ATOM 872 C CA . ALA A 1 109 ? -6.427 4.467 -2.740 1.00 92.38 109 ALA A CA 1
ATOM 873 C C . ALA A 1 109 ? -5.631 4.887 -1.489 1.00 92.38 109 ALA A C 1
ATOM 875 O O . ALA A 1 109 ? -5.964 4.475 -0.376 1.00 92.38 109 ALA A O 1
ATOM 876 N N . SER A 1 110 ? -4.637 5.765 -1.650 1.00 88.94 110 SER A N 1
ATOM 877 C CA .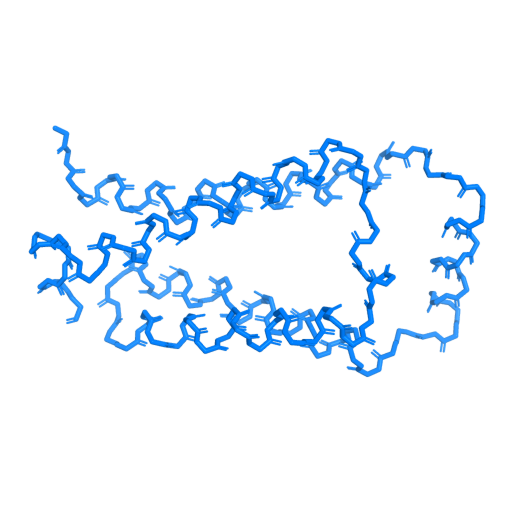 SER A 1 110 ? -3.826 6.301 -0.547 1.00 88.94 110 SER A CA 1
ATOM 878 C C . SER A 1 110 ? -4.661 7.137 0.429 1.00 88.94 110 SER A C 1
ATOM 880 O O . SER A 1 110 ? -4.545 6.970 1.645 1.00 88.94 110 SER A O 1
ATOM 882 N N . LEU A 1 111 ? -5.563 7.986 -0.077 1.00 92.19 111 LEU A N 1
ATOM 883 C CA . LEU A 1 111 ? -6.490 8.764 0.754 1.00 92.19 111 LEU A CA 1
ATOM 884 C C . LEU A 1 111 ? -7.425 7.856 1.562 1.00 92.19 111 LEU A C 1
ATOM 886 O O . LEU A 1 111 ? -7.594 8.040 2.769 1.00 92.19 111 LEU A O 1
ATOM 890 N N . MET A 1 112 ? -8.000 6.840 0.918 1.00 94.50 112 MET A N 1
ATOM 891 C CA . MET A 1 112 ? -8.857 5.855 1.580 1.00 94.50 112 MET A CA 1
ATOM 892 C C . MET A 1 112 ? -8.099 5.051 2.644 1.00 94.50 112 MET A C 1
ATOM 894 O O . MET A 1 112 ? -8.638 4.798 3.723 1.00 94.50 112 MET A O 1
ATOM 898 N N . ALA A 1 113 ? -6.837 4.701 2.386 1.00 89.62 113 ALA A N 1
ATOM 899 C CA . ALA A 1 113 ? -5.978 4.041 3.362 1.00 89.62 113 ALA A CA 1
ATOM 900 C C . ALA A 1 113 ? -5.677 4.941 4.577 1.00 89.62 113 ALA A C 1
ATOM 902 O O . ALA A 1 113 ? -5.665 4.454 5.710 1.00 89.62 113 ALA A O 1
ATOM 903 N N . GLY A 1 114 ? -5.518 6.253 4.372 1.00 90.31 114 GLY A N 1
ATOM 904 C CA . GLY A 1 114 ? -5.434 7.233 5.457 1.00 90.31 114 GLY A CA 1
ATOM 905 C C . GLY A 1 114 ? -6.704 7.263 6.312 1.00 90.31 114 GLY A C 1
ATOM 906 O O . GLY A 1 114 ? -6.632 7.134 7.534 1.00 90.31 114 GLY A O 1
ATOM 907 N N . LEU A 1 115 ? -7.879 7.324 5.673 1.00 93.25 115 LEU A N 1
ATOM 908 C CA . LEU A 1 115 ? -9.178 7.289 6.363 1.00 93.25 115 LEU A CA 1
ATOM 909 C C . LEU A 1 115 ? -9.375 6.004 7.178 1.00 93.25 115 LEU A C 1
ATOM 911 O O . LEU A 1 115 ? -9.851 6.063 8.313 1.00 93.25 115 LEU A O 1
ATOM 915 N N . LYS A 1 116 ? -8.980 4.849 6.627 1.00 94.12 116 LYS A N 1
ATOM 916 C CA . LYS A 1 116 ? -8.972 3.558 7.334 1.00 94.12 116 LYS A CA 1
ATOM 917 C C . LYS A 1 116 ? -8.194 3.667 8.644 1.00 94.12 116 LYS A C 1
ATOM 919 O O . LYS A 1 116 ? -8.729 3.318 9.693 1.00 94.12 116 LYS A O 1
ATOM 924 N N . ILE A 1 117 ? -6.961 4.175 8.603 1.00 92.38 117 ILE A N 1
ATOM 925 C CA . ILE A 1 117 ? -6.132 4.319 9.805 1.00 92.38 117 ILE A CA 1
ATOM 926 C C . ILE A 1 117 ? -6.756 5.307 10.793 1.00 92.38 117 ILE A C 1
ATOM 928 O O . ILE A 1 117 ? -6.835 5.000 11.982 1.00 92.38 117 ILE A O 1
ATOM 932 N N . SER A 1 118 ? -7.287 6.442 10.331 1.00 91.06 118 SER A N 1
ATOM 933 C CA . SER A 1 118 ? -7.987 7.386 11.210 1.00 91.06 118 SER A CA 1
ATOM 934 C C . SER A 1 118 ? -9.152 6.726 11.950 1.00 91.06 118 SER A C 1
ATOM 936 O O . SER A 1 118 ? -9.284 6.905 13.158 1.00 91.06 118 SER A O 1
ATOM 938 N N . LEU A 1 119 ? -9.963 5.905 11.279 1.00 91.81 119 LEU A N 1
ATOM 939 C CA . LEU A 1 119 ? -11.038 5.153 11.938 1.00 91.81 119 LEU A CA 1
ATOM 940 C C . LEU A 1 119 ? -10.502 4.120 12.928 1.00 91.81 119 LEU A C 1
ATOM 942 O O . LEU A 1 119 ? -11.073 3.962 14.005 1.00 91.81 119 LEU A O 1
ATOM 946 N N . ALA A 1 120 ? -9.404 3.449 12.584 1.00 90.75 120 ALA A N 1
ATOM 947 C CA . ALA A 1 120 ? -8.790 2.432 13.427 1.00 90.75 120 ALA A CA 1
ATOM 948 C C . ALA A 1 120 ? -8.285 2.981 14.776 1.00 90.75 120 ALA A C 1
ATOM 950 O O . ALA A 1 120 ? -8.172 2.212 15.731 1.00 90.75 120 ALA A O 1
ATOM 951 N N . TYR A 1 121 ? -8.012 4.290 14.868 1.00 89.62 121 TYR A N 1
ATOM 952 C CA . TYR A 1 121 ? -7.588 4.965 16.102 1.00 89.62 121 TYR A CA 1
ATOM 953 C C . TYR A 1 121 ? -8.675 5.829 16.751 1.00 89.62 121 TYR A C 1
ATOM 955 O O . TYR A 1 121 ? -8.757 5.879 17.977 1.00 89.62 121 TYR A O 1
ATOM 963 N N . LEU A 1 122 ? -9.497 6.521 15.959 1.00 90.62 122 LEU A N 1
ATOM 964 C CA . LEU A 1 122 ? -10.407 7.556 16.461 1.00 90.62 122 LEU A CA 1
ATOM 965 C C . LEU A 1 122 ? -11.841 7.069 16.671 1.00 90.62 122 LEU A C 1
ATOM 967 O O . LEU A 1 122 ? -12.575 7.691 17.432 1.00 90.62 122 LEU A O 1
ATOM 971 N N . SER A 1 123 ? -12.260 5.984 16.014 1.00 90.06 123 SER A N 1
ATOM 972 C CA . SER A 1 123 ? -13.627 5.467 16.121 1.00 90.06 123 SER A CA 1
ATOM 973 C C . SER A 1 123 ? -13.693 4.377 17.197 1.00 90.06 123 SER A C 1
ATOM 975 O O . SER A 1 123 ? -13.214 3.273 16.928 1.00 90.06 123 SER A O 1
ATOM 977 N N . PRO A 1 124 ? -14.321 4.606 18.373 1.00 89.31 124 PRO A N 1
ATOM 978 C CA . PRO A 1 124 ? -14.394 3.599 19.438 1.00 89.31 124 PRO A CA 1
ATOM 979 C C . PRO A 1 124 ? -14.936 2.234 18.972 1.00 89.31 124 PRO A C 1
ATOM 981 O O . PRO A 1 124 ? -14.289 1.230 19.258 1.00 89.31 124 PRO A O 1
ATOM 984 N N . PRO A 1 125 ? -16.003 2.162 18.138 1.00 88.94 125 PRO A N 1
ATOM 985 C CA . PRO A 1 125 ? -16.521 0.887 17.630 1.00 88.94 125 PRO A CA 1
ATOM 986 C C . PRO A 1 125 ? -15.532 0.034 16.826 1.00 88.94 125 PRO A C 1
ATOM 988 O O . PRO A 1 125 ? -15.801 -1.139 16.601 1.00 88.94 125 PRO A O 1
ATOM 991 N N . ILE A 1 126 ? -14.443 0.627 16.325 1.00 89.94 126 ILE A N 1
ATOM 992 C CA . ILE A 1 126 ? -13.413 -0.060 15.536 1.00 89.94 126 ILE A CA 1
ATOM 993 C C . ILE A 1 126 ? -12.134 -0.211 16.347 1.00 89.94 126 ILE A C 1
ATOM 995 O O . ILE A 1 126 ? -11.544 -1.285 16.362 1.00 89.94 126 ILE A O 1
ATOM 999 N N . ARG A 1 127 ? -11.710 0.853 17.034 1.00 88.62 127 ARG A N 1
ATOM 1000 C CA . ARG A 1 127 ? -10.493 0.879 17.844 1.00 88.62 127 ARG A CA 1
ATOM 1001 C C . ARG A 1 127 ? -10.474 -0.242 18.877 1.00 88.62 127 ARG A C 1
ATOM 1003 O O . ARG A 1 127 ? -9.426 -0.859 19.044 1.00 88.62 127 ARG A O 1
ATOM 1010 N N . ASP A 1 128 ? -11.613 -0.485 19.521 1.00 89.31 128 ASP A N 1
ATOM 1011 C CA . ASP A 1 128 ? -11.752 -1.443 20.620 1.00 89.31 128 ASP A CA 1
ATOM 1012 C C . ASP A 1 128 ? -11.799 -2.908 20.133 1.00 89.31 128 ASP A C 1
ATOM 1014 O O . ASP A 1 128 ? -11.864 -3.825 20.946 1.00 89.31 128 ASP A O 1
ATOM 1018 N N . LEU A 1 129 ? -11.760 -3.142 18.813 1.00 87.81 129 LEU A N 1
ATOM 1019 C CA . LEU A 1 129 ? -11.703 -4.482 18.219 1.00 87.81 129 LEU A CA 1
ATOM 1020 C C . LEU A 1 129 ? -10.269 -5.029 18.082 1.00 87.81 129 LEU A C 1
ATOM 1022 O O . LEU A 1 129 ? -10.125 -6.225 17.845 1.00 87.81 129 LEU A O 1
ATOM 1026 N N . PHE A 1 130 ? -9.244 -4.174 18.193 1.00 85.88 130 PHE A N 1
ATOM 1027 C CA . PHE A 1 130 ? -7.826 -4.476 17.920 1.00 85.88 130 PHE A CA 1
ATOM 1028 C C . PHE A 1 130 ? -6.981 -4.759 19.166 1.00 85.88 130 PHE A C 1
ATOM 1030 O O . PHE A 1 130 ? -7.181 -4.060 20.184 1.00 85.88 130 PHE A O 1
#

Radius of gyration: 16.51 Å; chains: 1; bounding box: 44×19×47 Å

Foldseek 3Di:
DDLLVLLLCLLPQLVVLLVVQVVVQVVDPDPPVLVVVVVVCVVVDPDPLLVVLVVLVVVLNVLSVCLNQLNPCSLVSNVVSVVVNVVSCVVPVSSVDGPPSSVVSNVVSVVSNVVSSCCCCPPCVNVVSD

Sequence (130 aa):
MNYISYFRFLIVAPILMVIVAVILDFAYPFPESVNGYYGQLAVDGFSGLYNAQLLIAVLAFSADFMMFFFVRHSREIWILLISLFYILASLMPELTIMSPLSIVMVQVASLMAGLKISLAYLSPPIRDLF

pLDDT: mean 88.28, std 6.25, range [58.09, 95.06]

Secondary structure (DSSP, 8-state):
--HHHHHHHHHHHHHHHHHHHHHHHHHS---HHHHHHHHHHHHH---HHHHHHHHHHHHHHHHHHHHHTT-TTHHHHHHHHHHHHHHHHHH-GGGG---HHHHHHHHHHHHHHHHHHHHHHH-HHHHTT-